Protein AF-A0A0I9S489-F1 (afdb_monomer)

InterPro domains:
  IPR001539 Peptidase U32 [PTHR30217] (1-133)
  IPR060007 Peptidase family U32, N-terminal domain [PF01136] (1-133)

Nearest PDB structures (foldseek):
  1xbz-assembly1_A  TM=6.641E-01  e=5.983E-02  Escherichia coli
  3f4w-assembly1_B  TM=5.719E-01  e=6.364E-02  Salmonella enterica subsp. enterica serovar Typhimurium
  4fs9-assembly1_A  TM=5.778E-01  e=1.711E-01  Pseudomonas putida
  4beu-assembly1_A-2  TM=5.737E-01  e=9.084E-01  Vibrio cholerae
  4beq-assembly1_A-2  TM=5.475E-01  e=7.094E-01  Vibrio cholerae

pLDDT: mean 91.93, std 12.42, range [41.56, 98.62]

Mean predicted aligned error: 4.47 Å

Organism: Bacteroides fragilis (NCBI:txid817)

Secondary structure (DSSP, 8-state):
---HHHHHHHHHHHHTTT---EEEE--PPPGGGTTTHHHHHHHHHHHT--EEEE--HHHHHHHHHH-TTSEEEE-GGG---SHHHHHHHHHTT-SEEE--TT--HHHHHHHHHH--SEEE---S------S--

Radius of gyration: 15.45 Å; Cα contacts (8 Å, |Δi|>4): 187; chains: 1; bounding box: 36×37×40 Å

Solvent-accessible surface area (backbone atoms only — not comparable to full-atom values): 7593 Å² total; per-residue (Å²): 134,81,52,62,65,57,46,25,54,50,33,60,56,31,49,80,72,75,45,84,42,71,48,80,55,66,49,78,75,52,80,84,56,56,73,60,44,65,62,50,38,37,40,43,41,73,29,57,41,47,25,38,30,31,53,30,68,66,59,53,53,48,33,57,72,60,20,68,85,37,41,42,26,39,26,48,87,62,55,45,55,52,44,68,64,52,42,50,45,45,74,72,66,44,59,31,38,32,36,20,83,82,50,46,71,69,42,55,48,52,25,57,76,74,31,98,62,50,73,42,76,74,90,72,86,81,83,68,85,60,89,88,107

Sequence (133 aa):
NFTLEEMAEGVEFAKKYGAKIYVTTNIFAHNENMDGLEEYLKGIEKAGVTGIIVADPLIIETCKRVAPSVEVHLSTQQSLSNWKAAQYWKEEGLHRLVLAREASYEEMKEIKEKVDIEIEAFVHGAMCIAYSG

Foldseek 3Di:
DDDLVRLLVVCVVQVVVVHAAEAEPADQDDPVCPVCLLVVLLSCLVSVHQAYAYAYLVSLVSNCVRPVNHAYEYHLVNQAQAQVVVQVVVVSPHQEYEHHQPHDPVSVVRNVVRPPHHYHYDDDDPDDDDPPD

Structure (mmCIF, N/CA/C/O backbone):
data_AF-A0A0I9S489-F1
#
_entry.id   AF-A0A0I9S489-F1
#
loop_
_atom_site.group_PDB
_atom_site.id
_atom_site.type_symbol
_atom_site.label_atom_id
_atom_site.label_alt_id
_atom_site.label_comp_id
_atom_site.label_asym_id
_atom_site.label_entity_id
_atom_site.label_seq_id
_atom_site.pdbx_PDB_ins_code
_atom_site.Cartn_x
_atom_site.Cartn_y
_atom_site.Cartn_z
_atom_site.occupancy
_atom_site.B_iso_or_equiv
_atom_site.auth_seq_id
_atom_site.auth_comp_id
_atom_site.auth_asym_id
_atom_site.auth_atom_id
_atom_site.pdbx_PDB_model_num
ATOM 1 N N . ASN A 1 1 ? 5.495 0.829 17.031 1.00 77.25 1 ASN A N 1
ATOM 2 C CA . ASN A 1 1 ? 4.349 0.895 16.100 1.00 77.25 1 ASN A CA 1
ATOM 3 C C . ASN A 1 1 ? 3.156 1.472 16.825 1.00 77.25 1 ASN A C 1
ATOM 5 O O . ASN A 1 1 ? 3.099 1.314 18.037 1.00 77.25 1 ASN A O 1
ATOM 9 N N . PHE A 1 2 ? 2.270 2.143 16.092 1.00 88.50 2 PHE A N 1
ATOM 10 C CA . PHE A 1 2 ? 1.031 2.703 16.631 1.00 88.50 2 PHE A CA 1
ATOM 11 C C . PHE A 1 2 ? 0.004 1.600 16.910 1.00 88.50 2 PHE A C 1
ATOM 13 O O . PHE A 1 2 ? -0.018 0.594 16.192 1.00 88.50 2 PHE A O 1
ATOM 20 N N . THR A 1 3 ? -0.846 1.786 17.918 1.00 95.12 3 THR A N 1
ATOM 21 C CA . THR A 1 3 ? -2.051 0.962 18.097 1.00 95.12 3 THR A CA 1
ATOM 22 C C . THR A 1 3 ? -3.141 1.372 17.103 1.00 95.12 3 THR A C 1
ATOM 24 O O . THR A 1 3 ? -3.048 2.413 16.451 1.00 95.12 3 THR A O 1
ATOM 27 N N . LEU A 1 4 ? -4.195 0.562 16.970 1.00 95.75 4 LEU A N 1
ATOM 28 C CA . LEU A 1 4 ? -5.330 0.899 16.101 1.00 95.75 4 LEU A CA 1
ATOM 29 C C . LEU A 1 4 ? -6.064 2.161 16.579 1.00 95.75 4 LEU A C 1
ATOM 31 O O . LEU A 1 4 ? -6.558 2.934 15.760 1.00 95.75 4 LEU A O 1
ATOM 35 N N . GLU A 1 5 ? -6.106 2.390 17.890 1.00 97.00 5 GLU A N 1
ATOM 36 C CA . GLU A 1 5 ? -6.673 3.598 18.490 1.00 97.00 5 GLU A CA 1
ATOM 37 C C . GLU A 1 5 ? -5.843 4.831 18.120 1.00 97.00 5 GLU A C 1
ATOM 39 O O . GLU A 1 5 ? -6.397 5.809 17.623 1.00 97.00 5 GLU A O 1
ATOM 44 N N . GLU A 1 6 ? -4.515 4.763 18.260 1.00 97.25 6 GLU A N 1
ATOM 45 C CA . GLU A 1 6 ? -3.617 5.856 17.866 1.00 97.25 6 GLU A CA 1
ATOM 46 C C . GLU A 1 6 ? -3.685 6.135 16.354 1.00 97.25 6 GLU A C 1
ATOM 48 O O . GLU A 1 6 ? -3.635 7.290 15.925 1.00 97.25 6 GLU A O 1
ATOM 53 N N . MET A 1 7 ? -3.848 5.094 15.526 1.00 97.19 7 MET A N 1
ATOM 54 C CA . MET A 1 7 ? -4.078 5.257 14.085 1.00 97.19 7 MET A CA 1
ATOM 55 C C . MET A 1 7 ? -5.388 5.997 13.805 1.00 97.19 7 MET A C 1
ATOM 57 O O . MET A 1 7 ? -5.396 6.911 12.982 1.00 97.19 7 MET A O 1
ATOM 61 N N . ALA A 1 8 ? -6.477 5.639 14.490 1.00 97.75 8 ALA A N 1
ATOM 62 C CA . ALA A 1 8 ? -7.766 6.309 14.332 1.00 97.75 8 ALA A CA 1
ATOM 63 C C . ALA A 1 8 ? -7.692 7.784 14.765 1.00 97.75 8 ALA A C 1
ATOM 65 O O . ALA A 1 8 ? -8.194 8.662 14.062 1.00 97.75 8 ALA A O 1
ATOM 66 N N . GLU A 1 9 ? -7.005 8.083 15.869 1.00 97.94 9 GLU A N 1
ATOM 67 C CA . GLU A 1 9 ? -6.742 9.462 16.299 1.00 97.94 9 GLU A CA 1
ATOM 68 C C . GLU A 1 9 ? -5.935 10.244 15.252 1.00 97.94 9 GLU A C 1
ATOM 70 O O . GLU A 1 9 ? -6.281 11.382 14.919 1.00 97.94 9 GLU A O 1
ATOM 75 N N . GLY A 1 10 ? -4.900 9.621 14.681 1.00 97.25 10 GLY A N 1
ATOM 76 C CA . GLY A 1 10 ? -4.098 10.199 13.602 1.00 97.25 10 GLY A CA 1
ATOM 77 C C . GLY A 1 10 ? -4.911 10.467 12.333 1.00 97.25 10 GLY A C 1
ATOM 78 O O . GLY A 1 10 ? -4.763 11.525 11.716 1.00 97.25 10 GLY A O 1
ATOM 79 N N . VAL A 1 11 ? -5.816 9.555 11.970 1.00 97.94 11 VAL A N 1
ATOM 80 C CA . VAL A 1 11 ? -6.754 9.721 10.852 1.00 97.94 11 VAL A CA 1
ATOM 81 C C . VAL A 1 11 ? -7.691 10.902 11.103 1.00 97.94 11 VAL A C 1
ATOM 83 O O . VAL A 1 11 ? -7.826 11.767 10.237 1.00 97.94 11 VAL A O 1
ATOM 86 N N . GLU A 1 12 ? -8.305 10.993 12.283 1.00 97.94 12 GLU A N 1
ATOM 87 C CA . GLU A 1 12 ? -9.197 12.107 12.625 1.00 97.94 12 GLU A CA 1
ATOM 88 C C . GLU A 1 12 ? -8.462 13.449 12.689 1.00 97.94 12 GLU A C 1
ATOM 90 O O . GLU A 1 12 ? -9.012 14.488 12.313 1.00 97.94 12 GLU A O 1
ATOM 95 N N . PHE A 1 13 ? -7.202 13.449 13.120 1.00 97.94 13 PHE A N 1
ATOM 96 C CA . PHE A 1 13 ? -6.351 14.628 13.040 1.00 97.94 13 PHE A CA 1
ATOM 97 C C . PHE A 1 13 ? -6.083 15.030 11.583 1.00 97.94 13 PHE A C 1
ATOM 99 O O . PHE A 1 13 ? -6.346 16.174 11.212 1.00 97.94 13 PHE A O 1
ATOM 106 N N . ALA A 1 14 ? -5.621 14.102 10.742 1.00 97.81 14 ALA A N 1
ATOM 107 C CA . ALA A 1 14 ? -5.259 14.360 9.348 1.00 97.81 14 ALA A CA 1
ATOM 108 C C . ALA A 1 14 ? -6.454 14.809 8.491 1.00 97.81 14 ALA A C 1
ATOM 110 O O . ALA A 1 14 ? -6.326 15.742 7.690 1.00 97.81 14 ALA A O 1
ATOM 111 N N . LYS A 1 15 ? -7.638 14.224 8.721 1.00 96.56 15 LYS A N 1
ATOM 112 C CA . LYS A 1 15 ? -8.890 14.600 8.045 1.00 96.56 15 LYS A CA 1
ATOM 113 C C . LYS A 1 15 ? -9.213 16.087 8.182 1.00 96.56 15 LYS A C 1
ATOM 115 O O . LYS A 1 15 ? -9.668 16.690 7.212 1.00 96.56 15 LYS A O 1
ATOM 120 N N . LYS A 1 16 ? -8.924 16.708 9.334 1.00 97.56 16 LYS A N 1
ATOM 121 C CA . LYS A 1 16 ? -9.150 18.154 9.567 1.00 97.56 16 LYS A CA 1
ATOM 122 C C . LYS A 1 16 ? -8.356 19.046 8.611 1.00 97.56 16 LYS A C 1
ATOM 124 O O . LYS A 1 16 ? -8.728 20.198 8.408 1.00 97.56 16 LYS A O 1
ATOM 129 N N . TYR A 1 17 ? -7.290 18.511 8.023 1.00 97.62 17 TYR A N 1
ATOM 130 C CA . TYR A 1 17 ? -6.409 19.206 7.089 1.00 97.62 17 TYR A CA 1
ATOM 131 C C . TYR A 1 17 ? -6.505 18.654 5.660 1.00 97.62 17 TYR A C 1
ATOM 133 O O . TYR A 1 17 ? -5.712 19.040 4.806 1.00 97.62 17 TYR A O 1
ATOM 141 N N . GLY A 1 18 ? -7.447 17.743 5.387 1.00 96.69 18 GLY A N 1
ATOM 142 C CA . GLY A 1 18 ? -7.567 17.085 4.083 1.00 96.69 18 GLY A CA 1
ATOM 143 C C . GLY A 1 18 ? -6.392 16.160 3.744 1.00 96.69 18 GLY A C 1
ATOM 144 O O . GLY A 1 18 ? -6.178 15.854 2.573 1.00 96.69 18 GLY A O 1
ATOM 145 N N . ALA A 1 19 ? -5.620 15.728 4.745 1.00 97.50 19 ALA A N 1
ATOM 146 C CA . ALA A 1 19 ? -4.502 14.813 4.559 1.00 97.50 19 ALA A CA 1
ATOM 147 C C . ALA A 1 19 ? -4.967 13.349 4.624 1.00 97.50 19 ALA A C 1
ATOM 149 O O . ALA A 1 19 ? -5.836 12.989 5.420 1.00 97.50 19 ALA A O 1
ATOM 150 N N . LYS A 1 20 ? -4.361 12.502 3.784 1.00 97.06 20 LYS A N 1
ATOM 151 C CA . LYS A 1 20 ? -4.551 11.045 3.780 1.00 97.06 20 LYS A CA 1
ATOM 152 C C . LYS A 1 20 ? -3.533 10.378 4.707 1.00 97.06 20 LYS A C 1
ATOM 154 O O . LYS A 1 20 ? -2.399 10.843 4.806 1.00 97.06 20 LYS A O 1
ATOM 159 N N . ILE A 1 21 ? -3.922 9.273 5.339 1.00 97.44 21 ILE A N 1
ATOM 160 C CA . ILE A 1 21 ? -3.026 8.441 6.154 1.00 97.44 21 ILE A CA 1
ATOM 161 C C . ILE A 1 21 ? -2.799 7.114 5.444 1.00 97.44 21 ILE A C 1
ATOM 163 O O . ILE A 1 21 ? -3.759 6.437 5.080 1.00 97.44 21 ILE A O 1
ATOM 167 N N . TYR A 1 22 ? -1.532 6.733 5.309 1.00 97.00 22 TYR A N 1
ATOM 168 C CA . TYR A 1 22 ? -1.117 5.429 4.808 1.00 97.00 22 TYR A CA 1
ATOM 169 C C . TYR A 1 22 ? -0.303 4.710 5.881 1.00 97.00 22 TYR A C 1
ATOM 171 O O . TYR A 1 22 ? 0.541 5.328 6.533 1.00 97.00 22 TYR A O 1
ATOM 179 N N . VAL A 1 23 ? -0.554 3.415 6.069 1.00 96.31 23 VAL A N 1
ATOM 180 C CA . VAL A 1 23 ? 0.155 2.586 7.055 1.00 96.31 23 VAL A CA 1
ATOM 181 C C . VAL A 1 23 ? 1.093 1.624 6.337 1.00 96.31 23 VAL A C 1
ATOM 183 O O . VAL A 1 23 ? 0.704 0.914 5.415 1.00 96.31 23 VAL A O 1
ATOM 186 N N . THR A 1 24 ? 2.351 1.575 6.759 1.00 93.25 24 THR A N 1
ATOM 187 C CA . THR A 1 24 ? 3.318 0.616 6.220 1.00 93.25 24 THR A CA 1
ATOM 188 C C . THR A 1 24 ? 3.106 -0.762 6.846 1.00 93.25 24 THR A C 1
ATOM 190 O O . THR A 1 24 ? 3.345 -0.949 8.038 1.00 93.25 24 THR A O 1
ATOM 193 N N . THR A 1 25 ? 2.718 -1.731 6.023 1.00 87.94 25 THR A N 1
ATOM 194 C CA . THR A 1 25 ? 2.692 -3.177 6.311 1.00 87.94 25 THR A CA 1
ATOM 195 C C . THR A 1 25 ? 3.743 -3.879 5.452 1.00 87.94 25 THR A C 1
ATOM 197 O O . THR A 1 25 ? 3.522 -4.903 4.812 1.00 87.94 25 THR A O 1
ATOM 200 N N . ASN A 1 26 ? 4.928 -3.275 5.413 1.00 77.50 26 ASN A N 1
ATOM 201 C CA . ASN A 1 26 ? 6.039 -3.612 4.537 1.00 77.50 26 ASN A CA 1
ATOM 202 C C . ASN A 1 26 ? 6.946 -4.680 5.176 1.00 77.50 26 ASN A C 1
ATOM 204 O O . ASN A 1 26 ? 8.158 -4.516 5.290 1.00 77.50 26 ASN A O 1
ATOM 208 N N . ILE A 1 27 ? 6.355 -5.772 5.649 1.00 80.88 27 ILE A N 1
ATOM 209 C CA . ILE A 1 27 ? 7.110 -6.972 6.015 1.00 80.88 27 ILE A CA 1
ATOM 210 C C . ILE A 1 27 ? 6.879 -8.040 4.952 1.00 80.88 27 ILE A C 1
ATOM 212 O O . ILE A 1 27 ? 5.809 -8.089 4.348 1.00 80.88 27 ILE A O 1
ATOM 216 N N . PHE A 1 28 ? 7.877 -8.894 4.745 1.00 81.12 28 PHE A N 1
ATOM 217 C CA . PHE A 1 28 ? 7.630 -10.230 4.217 1.00 81.12 28 PHE A CA 1
ATOM 218 C C . PHE A 1 28 ? 7.248 -11.096 5.403 1.00 81.12 28 PHE A C 1
ATOM 220 O O . PHE A 1 28 ? 7.996 -11.168 6.380 1.00 81.12 28 PHE A O 1
ATOM 227 N N . ALA A 1 29 ? 6.044 -11.648 5.366 1.00 82.88 29 ALA A N 1
ATOM 228 C CA . ALA A 1 29 ? 5.455 -12.244 6.541 1.00 82.88 29 ALA A CA 1
ATOM 229 C C . ALA A 1 29 ? 6.088 -13.613 6.821 1.00 82.88 29 ALA A C 1
ATOM 231 O O . ALA A 1 29 ? 6.214 -14.463 5.939 1.00 82.88 29 ALA A O 1
ATOM 232 N N . HIS A 1 30 ? 6.470 -13.841 8.071 1.00 85.19 30 HIS A N 1
ATOM 233 C CA . HIS A 1 30 ? 6.773 -15.171 8.581 1.00 85.19 30 HIS A CA 1
ATOM 234 C C . HIS A 1 30 ? 5.501 -15.799 9.164 1.00 85.19 30 HIS A C 1
ATOM 236 O O . HIS A 1 30 ? 4.517 -15.107 9.420 1.00 85.19 30 HIS A O 1
ATOM 242 N N . ASN A 1 31 ? 5.506 -17.114 9.405 1.00 86.19 31 ASN A N 1
ATOM 243 C CA . ASN A 1 31 ? 4.323 -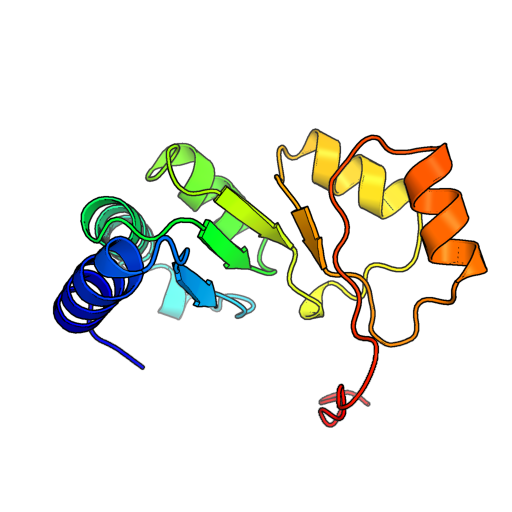17.835 9.901 1.00 86.19 31 ASN A CA 1
ATOM 244 C C . ASN A 1 31 ? 3.734 -17.224 11.186 1.00 86.19 31 ASN A C 1
ATOM 246 O O . ASN A 1 31 ? 2.523 -17.204 11.357 1.00 86.19 31 ASN A O 1
ATOM 250 N N . GLU A 1 32 ? 4.579 -16.682 12.062 1.00 87.12 32 GLU A N 1
ATOM 251 C CA . GLU A 1 32 ? 4.158 -15.997 13.293 1.00 87.12 32 GLU A CA 1
ATOM 252 C C . GLU A 1 32 ? 3.369 -14.699 13.051 1.00 87.12 32 GLU A C 1
ATOM 254 O O . GLU A 1 32 ? 2.698 -14.209 13.952 1.00 87.12 32 GLU A O 1
ATOM 259 N N . ASN A 1 33 ? 3.433 -14.134 11.843 1.00 85.31 33 ASN A N 1
ATOM 260 C CA . ASN A 1 33 ? 2.701 -12.927 11.462 1.00 85.31 33 ASN A CA 1
ATOM 261 C C . ASN A 1 33 ? 1.324 -13.236 10.853 1.00 85.31 33 ASN A C 1
ATOM 263 O O . ASN A 1 33 ? 0.614 -12.308 10.473 1.00 85.31 33 ASN A O 1
ATOM 267 N N . MET A 1 34 ? 0.964 -14.516 10.712 1.00 88.25 34 MET A N 1
ATOM 268 C CA . MET A 1 34 ? -0.322 -14.931 10.142 1.00 88.25 34 MET A CA 1
ATOM 269 C C . MET A 1 34 ? -1.459 -14.791 11.149 1.00 88.25 34 MET A C 1
ATOM 271 O O . MET A 1 34 ? -2.558 -14.358 10.797 1.00 88.25 34 MET A O 1
ATOM 275 N N . ASP A 1 35 ? -1.185 -15.132 12.406 1.00 91.19 35 ASP A 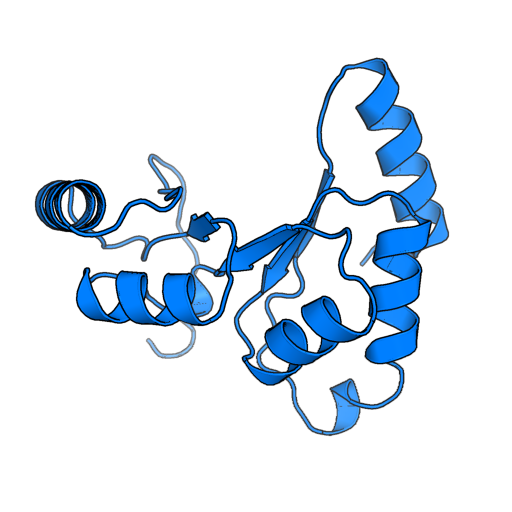N 1
ATOM 276 C CA . ASP A 1 35 ? -2.169 -15.057 13.475 1.00 91.19 35 ASP A CA 1
ATOM 277 C C . ASP A 1 35 ? -2.541 -13.590 13.736 1.00 91.19 35 ASP A C 1
ATOM 279 O O . ASP A 1 35 ? -1.695 -12.758 14.064 1.00 91.19 35 ASP A O 1
ATOM 283 N N . GLY A 1 36 ? -3.825 -13.259 13.576 1.00 92.25 36 GLY A N 1
ATOM 284 C CA . GLY A 1 36 ? -4.336 -11.901 13.776 1.00 92.25 36 GLY A CA 1
ATOM 285 C C . GLY A 1 36 ? -4.211 -10.966 12.566 1.00 92.25 36 GLY A C 1
ATOM 286 O O . GLY A 1 36 ? -4.600 -9.800 12.670 1.00 92.25 36 GLY A O 1
ATOM 287 N N . LEU A 1 37 ? -3.687 -11.433 11.423 1.00 94.50 37 LEU A N 1
ATOM 288 C CA . LEU A 1 37 ? -3.518 -10.601 10.223 1.00 94.50 37 LEU A CA 1
ATOM 289 C C . LEU A 1 37 ? -4.857 -10.048 9.713 1.00 94.50 37 LEU A C 1
ATOM 291 O O . LEU A 1 37 ? -4.964 -8.860 9.402 1.00 94.50 37 LEU A O 1
ATOM 295 N N . GLU A 1 38 ? -5.888 -10.894 9.633 1.00 96.44 38 GLU A N 1
ATOM 296 C CA . GLU A 1 38 ? -7.210 -10.465 9.170 1.00 96.44 38 GLU A CA 1
ATOM 297 C C . GLU A 1 38 ? -7.834 -9.433 10.114 1.00 96.44 38 GLU A C 1
ATOM 299 O O . GLU A 1 38 ? -8.385 -8.428 9.660 1.00 96.44 38 GLU A O 1
ATOM 304 N N . GLU A 1 39 ? -7.762 -9.672 11.424 1.00 96.81 39 GLU A N 1
ATOM 305 C CA . GLU A 1 39 ? -8.267 -8.768 12.458 1.00 96.81 39 GLU A CA 1
ATOM 306 C C . GLU A 1 39 ? -7.558 -7.417 12.400 1.00 96.81 39 GLU A C 1
ATOM 308 O O . GLU A 1 39 ? -8.207 -6.373 12.483 1.00 96.81 39 GLU A O 1
ATOM 313 N N . TYR A 1 40 ? -6.241 -7.433 12.205 1.00 96.19 40 TYR A N 1
ATOM 314 C CA . TYR A 1 40 ? -5.441 -6.227 12.072 1.00 96.19 40 TYR A CA 1
ATOM 315 C C . TYR A 1 40 ? -5.843 -5.406 10.839 1.00 96.19 40 TYR A C 1
ATOM 317 O O . TYR A 1 40 ? -6.080 -4.204 10.959 1.00 96.19 40 TYR A O 1
ATOM 325 N N . LEU A 1 41 ? -6.002 -6.043 9.674 1.00 97.56 41 LEU A N 1
ATOM 326 C CA . LEU A 1 41 ? -6.407 -5.367 8.435 1.00 97.56 41 LEU A CA 1
ATOM 327 C C . LEU A 1 41 ? -7.834 -4.799 8.518 1.00 97.56 41 LEU A C 1
ATOM 329 O O . LEU A 1 41 ? -8.063 -3.657 8.118 1.00 97.56 41 LEU A O 1
ATOM 333 N N . LYS A 1 42 ? -8.779 -5.538 9.117 1.00 98.25 42 LYS A N 1
ATOM 334 C CA . LYS A 1 42 ? -10.126 -5.018 9.437 1.00 98.25 42 LYS A CA 1
ATOM 335 C C . LYS A 1 42 ? -10.047 -3.825 10.395 1.00 98.25 42 LYS A C 1
ATOM 337 O O . LYS A 1 42 ? -10.805 -2.865 10.272 1.00 98.25 42 LYS A O 1
ATOM 342 N N . GLY A 1 43 ? -9.120 -3.876 11.351 1.00 98.00 43 GLY A N 1
ATOM 343 C CA . GLY A 1 43 ? -8.819 -2.781 12.267 1.00 98.00 43 GLY A CA 1
ATOM 344 C C . GLY A 1 43 ? -8.322 -1.524 11.551 1.00 98.00 43 GLY A C 1
ATOM 345 O O . GLY A 1 43 ? -8.819 -0.437 11.838 1.00 98.00 43 GLY A O 1
ATOM 346 N N . ILE A 1 44 ? -7.399 -1.675 10.596 1.00 97.75 44 ILE A N 1
ATOM 347 C CA . ILE A 1 44 ? -6.890 -0.584 9.747 1.00 97.75 44 ILE A CA 1
ATOM 348 C C . ILE A 1 44 ? -8.035 0.086 8.981 1.00 97.75 44 ILE A C 1
ATOM 350 O O . ILE A 1 44 ? -8.152 1.314 9.000 1.00 97.75 44 ILE A O 1
ATOM 354 N N . GLU A 1 45 ? -8.901 -0.707 8.344 1.00 98.25 45 GLU A N 1
ATOM 355 C CA . GLU A 1 45 ? -10.068 -0.185 7.626 1.00 98.25 45 GLU A CA 1
ATOM 356 C C . GLU A 1 45 ? -11.001 0.580 8.572 1.00 98.25 45 GLU A C 1
ATOM 358 O O . GLU A 1 45 ? -11.377 1.721 8.298 1.00 98.25 45 GLU A O 1
A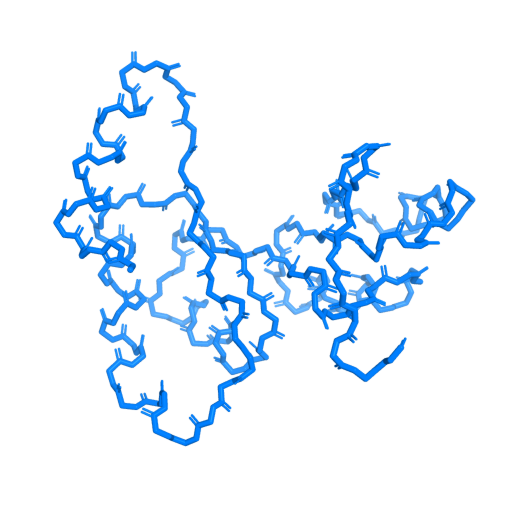TOM 363 N N . LYS A 1 46 ? -11.316 -0.005 9.735 1.00 98.25 46 LYS A N 1
ATOM 364 C CA . LYS A 1 46 ? -12.170 0.622 10.752 1.00 98.25 46 LYS A CA 1
ATOM 365 C C . LYS A 1 46 ? -11.579 1.925 11.301 1.00 98.25 46 LYS A C 1
ATOM 367 O O . LYS A 1 46 ? -12.336 2.845 11.604 1.00 98.25 46 LYS A O 1
ATOM 372 N N . ALA A 1 47 ? -10.255 2.014 11.424 1.00 97.88 47 ALA A N 1
ATOM 373 C CA . ALA A 1 47 ? -9.560 3.235 11.831 1.00 97.88 47 ALA A CA 1
ATOM 374 C C . ALA A 1 47 ? -9.651 4.351 10.771 1.00 97.88 47 ALA A C 1
ATOM 376 O O . ALA A 1 47 ? -9.365 5.508 11.073 1.00 97.88 47 ALA A O 1
ATOM 377 N N . GLY A 1 48 ? -10.078 4.035 9.543 1.00 97.81 48 GLY A N 1
ATOM 378 C CA . GLY A 1 48 ? -10.232 4.994 8.450 1.00 97.81 48 GLY A CA 1
ATOM 379 C C . GLY A 1 48 ? -8.922 5.330 7.736 1.00 97.81 48 GLY A C 1
ATOM 380 O O . GLY A 1 48 ? -8.810 6.401 7.133 1.00 97.81 48 GLY A O 1
ATOM 381 N N . VAL A 1 49 ? -7.926 4.444 7.822 1.00 98.06 49 VAL A N 1
ATOM 382 C CA . VAL A 1 49 ? -6.677 4.548 7.057 1.00 98.06 49 VAL A CA 1
ATOM 383 C C . VAL A 1 49 ? -6.996 4.499 5.561 1.00 98.06 49 VAL A C 1
ATOM 385 O O . VAL A 1 49 ? -7.832 3.717 5.119 1.00 98.06 49 VAL A O 1
ATOM 388 N N . THR A 1 50 ? -6.335 5.346 4.769 1.00 98.25 50 THR A N 1
ATOM 389 C CA . THR A 1 50 ? -6.592 5.450 3.324 1.00 98.25 50 THR A CA 1
ATOM 390 C C . THR A 1 50 ? -6.028 4.267 2.550 1.00 98.25 50 THR A C 1
ATOM 392 O O . THR A 1 50 ? -6.667 3.770 1.629 1.00 98.25 50 THR A O 1
ATOM 395 N N . GLY A 1 51 ? -4.837 3.807 2.922 1.00 97.88 51 GLY A N 1
ATOM 396 C CA . GLY A 1 51 ? -4.194 2.691 2.251 1.00 97.88 51 GLY A CA 1
ATOM 397 C C . GLY A 1 51 ? -3.059 2.074 3.049 1.00 97.88 51 GLY A C 1
ATOM 398 O O . GLY A 1 51 ? -2.589 2.641 4.039 1.00 97.88 51 GLY A O 1
ATOM 399 N N . ILE A 1 52 ? -2.598 0.922 2.583 1.00 97.81 52 ILE A N 1
ATOM 400 C CA . ILE A 1 52 ? -1.411 0.250 3.096 1.00 97.81 52 ILE A CA 1
ATOM 401 C C . ILE A 1 52 ? -0.287 0.224 2.064 1.00 97.81 52 ILE A C 1
ATOM 403 O O . ILE A 1 52 ? -0.538 0.117 0.865 1.00 97.81 52 ILE A O 1
ATOM 407 N N . ILE A 1 53 ? 0.957 0.274 2.544 1.00 97.69 53 ILE A N 1
ATOM 408 C CA . ILE A 1 53 ? 2.166 0.086 1.730 1.00 97.69 53 ILE A CA 1
ATOM 409 C C . ILE A 1 53 ? 2.759 -1.281 2.078 1.00 97.69 53 ILE A C 1
ATOM 411 O O . ILE A 1 53 ? 3.262 -1.467 3.188 1.00 97.69 53 ILE A O 1
ATOM 415 N N . VAL A 1 54 ? 2.694 -2.230 1.145 1.00 96.81 54 VAL A N 1
ATOM 416 C CA . VAL A 1 54 ? 2.883 -3.669 1.405 1.00 96.81 54 VAL A CA 1
ATOM 417 C C . VAL A 1 54 ? 3.713 -4.351 0.315 1.00 96.81 54 VAL A C 1
ATOM 419 O O . VAL A 1 54 ? 3.711 -3.930 -0.840 1.00 96.81 54 VAL A O 1
ATOM 422 N N . ALA A 1 55 ? 4.455 -5.396 0.686 1.00 94.56 55 ALA A N 1
ATOM 423 C CA . ALA A 1 55 ? 5.258 -6.201 -0.239 1.00 94.56 55 ALA A CA 1
ATOM 424 C C . ALA A 1 55 ? 4.758 -7.645 -0.375 1.00 94.56 55 ALA A C 1
ATOM 426 O O . ALA A 1 55 ? 4.887 -8.231 -1.445 1.00 94.56 55 ALA A O 1
ATOM 427 N N . ASP A 1 56 ? 4.227 -8.231 0.696 1.00 95.12 56 ASP A N 1
ATOM 428 C CA . ASP A 1 56 ? 3.879 -9.647 0.741 1.00 95.12 56 ASP A CA 1
ATOM 429 C C . ASP A 1 56 ? 2.578 -9.956 -0.038 1.00 95.12 56 ASP A C 1
ATOM 431 O O . ASP A 1 56 ? 1.538 -9.360 0.270 1.00 95.12 56 ASP A O 1
ATOM 435 N N . PRO A 1 57 ? 2.594 -10.885 -1.019 1.00 94.12 57 PRO A N 1
ATOM 436 C CA . PRO A 1 57 ? 1.406 -11.257 -1.790 1.00 94.12 57 PRO A CA 1
ATOM 437 C C . PRO A 1 57 ? 0.228 -11.740 -0.936 1.00 94.12 57 PRO A C 1
ATOM 439 O O . PRO A 1 57 ? -0.921 -11.444 -1.264 1.00 94.12 57 PRO A O 1
ATOM 442 N N . LEU A 1 58 ? 0.487 -12.443 0.170 1.00 94.06 58 LEU A N 1
ATOM 443 C CA . LEU A 1 58 ? -0.566 -12.955 1.043 1.00 94.06 58 LEU A CA 1
ATOM 444 C C . LEU A 1 58 ? -1.238 -11.823 1.824 1.00 94.06 58 LEU A C 1
ATOM 446 O O . LEU A 1 58 ? -2.460 -11.822 1.980 1.00 94.06 58 LEU A O 1
ATOM 450 N N . ILE A 1 59 ? -0.469 -10.829 2.281 1.00 96.00 59 ILE A N 1
ATOM 451 C CA . ILE A 1 59 ? -1.039 -9.636 2.928 1.00 96.00 59 ILE A CA 1
ATOM 452 C C . ILE A 1 59 ? -1.868 -8.837 1.915 1.00 96.00 59 ILE A C 1
ATOM 454 O O . ILE A 1 59 ? -2.965 -8.391 2.252 1.00 96.00 59 ILE A O 1
ATOM 458 N N . ILE A 1 60 ? -1.381 -8.692 0.677 1.00 96.81 60 ILE A N 1
ATOM 459 C CA . ILE A 1 60 ? -2.111 -8.036 -0.421 1.00 96.81 60 ILE A CA 1
ATOM 460 C C . ILE A 1 60 ? -3.460 -8.725 -0.654 1.00 96.81 60 ILE A C 1
ATOM 462 O O . ILE A 1 60 ? -4.505 -8.071 -0.616 1.00 96.81 60 ILE A O 1
ATOM 466 N N . GLU A 1 61 ? -3.450 -10.043 -0.859 1.00 96.38 61 GLU A N 1
ATOM 467 C CA . GLU A 1 61 ? -4.663 -10.831 -1.095 1.00 96.38 61 GLU A CA 1
ATOM 468 C C . GLU A 1 61 ? -5.631 -10.734 0.092 1.00 96.38 61 GLU A C 1
ATOM 470 O O . GLU A 1 61 ? -6.825 -10.470 -0.077 1.00 96.38 61 GLU A O 1
ATOM 475 N N . THR A 1 62 ? -5.105 -10.875 1.310 1.00 96.88 62 THR A N 1
ATOM 476 C CA . THR A 1 62 ? -5.903 -10.818 2.536 1.00 96.88 62 THR A CA 1
ATOM 477 C C . THR A 1 62 ? -6.544 -9.447 2.710 1.00 96.88 62 THR A C 1
ATOM 479 O O . THR A 1 62 ? -7.743 -9.378 2.972 1.00 96.88 62 THR A O 1
ATOM 482 N N . CYS A 1 63 ? -5.801 -8.355 2.501 1.00 97.88 63 CYS A N 1
ATOM 483 C CA . CYS A 1 63 ? -6.323 -6.991 2.607 1.00 97.88 63 CYS A CA 1
ATOM 484 C C . CYS A 1 63 ? -7.466 -6.757 1.620 1.00 97.88 63 CYS A C 1
ATOM 486 O O . CYS A 1 63 ? -8.535 -6.314 2.032 1.00 97.88 63 CYS A O 1
ATOM 488 N N . LYS A 1 64 ? -7.303 -7.166 0.358 1.00 97.38 64 LYS A N 1
ATOM 489 C CA . LYS A 1 64 ? -8.375 -7.073 -0.645 1.00 97.38 64 LYS A CA 1
ATOM 490 C C . LYS A 1 64 ? -9.632 -7.850 -0.245 1.00 97.38 64 LYS A C 1
ATOM 492 O O . LYS A 1 64 ? -10.737 -7.433 -0.581 1.00 97.38 64 LYS A O 1
ATOM 497 N N . ARG A 1 65 ? -9.477 -8.981 0.451 1.00 97.62 65 ARG A N 1
ATOM 498 C CA . ARG A 1 65 ? -10.594 -9.825 0.903 1.00 97.62 65 ARG A CA 1
ATOM 499 C C . ARG A 1 65 ? -11.305 -9.257 2.131 1.00 97.62 65 ARG A C 1
ATOM 501 O O . ARG A 1 65 ? -12.530 -9.324 2.191 1.00 97.62 65 ARG A O 1
ATOM 508 N N . VAL A 1 66 ? -10.561 -8.755 3.117 1.00 98.31 66 VAL A N 1
ATOM 509 C CA . VAL A 1 66 ? -11.116 -8.423 4.444 1.00 98.31 66 VAL A CA 1
ATOM 510 C C . VAL A 1 66 ? -11.251 -6.933 4.733 1.00 98.31 66 VAL A C 1
ATOM 512 O O . VAL A 1 66 ? -11.960 -6.579 5.669 1.00 98.31 66 VAL A O 1
ATOM 515 N N . ALA A 1 67 ? -10.570 -6.093 3.958 1.00 98.12 67 ALA A N 1
ATOM 516 C CA . ALA A 1 67 ? -10.519 -4.642 4.093 1.00 98.12 67 ALA A CA 1
ATOM 517 C C . ALA A 1 67 ? -10.560 -3.966 2.699 1.00 98.12 67 ALA A C 1
ATOM 519 O O . ALA A 1 67 ? -9.634 -3.239 2.333 1.00 98.12 67 ALA A O 1
ATOM 520 N N . PRO A 1 68 ? -11.593 -4.233 1.872 1.00 97.19 68 PRO A N 1
ATOM 521 C CA . PRO A 1 68 ? -11.638 -3.828 0.463 1.00 97.19 68 PRO A CA 1
ATOM 522 C C . PRO A 1 68 ? -11.684 -2.309 0.237 1.00 97.19 68 PRO A C 1
ATOM 524 O O . PRO A 1 68 ? -11.486 -1.860 -0.891 1.00 97.19 68 PRO A O 1
ATOM 527 N N . SER A 1 69 ? -11.964 -1.514 1.274 1.00 97.69 69 SER A N 1
ATOM 528 C CA . SER A 1 69 ? -11.988 -0.046 1.190 1.00 97.69 69 SER A CA 1
ATOM 529 C C . SER A 1 69 ? -10.591 0.577 1.275 1.00 97.69 69 SER A C 1
ATOM 531 O O . SER A 1 69 ? -10.436 1.768 1.010 1.00 97.69 69 SER A O 1
ATOM 533 N N . VAL A 1 70 ? -9.590 -0.204 1.692 1.00 98.31 70 VAL A N 1
ATOM 534 C CA . VAL A 1 70 ? -8.213 0.246 1.908 1.00 98.31 70 VAL A CA 1
ATOM 535 C C . VAL A 1 70 ? -7.439 0.145 0.593 1.00 98.31 70 VAL A C 1
ATOM 537 O O . VAL A 1 70 ? -7.343 -0.928 -0.004 1.00 98.31 70 VAL A O 1
ATOM 540 N N . GLU A 1 71 ? -6.856 1.257 0.137 1.00 98.25 71 GLU A N 1
ATOM 541 C CA . GLU A 1 71 ? -5.976 1.248 -1.036 1.00 98.25 71 GLU A CA 1
ATOM 542 C C . GLU A 1 71 ? -4.744 0.360 -0.771 1.00 98.25 71 GLU A C 1
ATOM 544 O O . GLU A 1 71 ? -4.161 0.382 0.312 1.00 98.25 71 GLU A O 1
ATOM 549 N N . VAL A 1 72 ? -4.294 -0.392 -1.776 1.00 98.25 72 VAL A N 1
ATOM 550 C CA . VAL A 1 72 ? -3.103 -1.253 -1.667 1.00 98.25 72 VAL A CA 1
ATOM 551 C C . VAL A 1 72 ? -1.992 -0.711 -2.553 1.00 98.25 72 VAL A C 1
ATOM 553 O O . VAL A 1 72 ? -2.132 -0.672 -3.781 1.00 98.25 72 VAL A O 1
ATOM 556 N N . HIS A 1 73 ? -0.904 -0.266 -1.926 1.00 98.25 73 HIS A N 1
ATOM 557 C CA . HIS A 1 73 ? 0.267 0.308 -2.583 1.00 98.25 73 HIS A CA 1
ATOM 558 C C . HIS A 1 73 ? 1.456 -0.651 -2.471 1.00 98.25 73 HIS A C 1
ATOM 560 O O . HIS A 1 73 ? 1.764 -1.148 -1.386 1.00 98.25 73 HIS A O 1
ATOM 566 N N . LEU A 1 74 ? 2.148 -0.904 -3.583 1.00 97.50 74 LEU A N 1
ATOM 567 C CA . 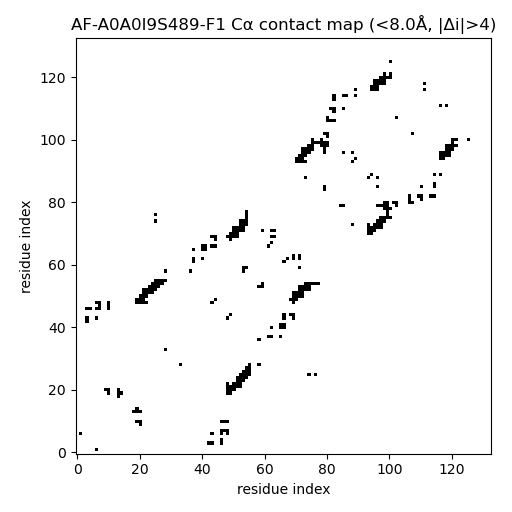LEU A 1 74 ? 3.323 -1.776 -3.591 1.00 97.50 74 LEU A CA 1
ATOM 568 C C . LEU A 1 74 ? 4.495 -1.089 -2.889 1.00 97.50 74 LEU A C 1
ATOM 570 O O . LEU A 1 74 ? 4.858 0.023 -3.251 1.00 97.50 74 LEU A O 1
ATOM 574 N N . SER A 1 75 ? 5.124 -1.763 -1.934 1.00 95.75 75 SER A N 1
ATOM 575 C CA . SER A 1 75 ? 6.334 -1.297 -1.255 1.00 95.75 75 SER A CA 1
ATOM 576 C C . SER A 1 75 ? 7.578 -1.434 -2.138 1.00 95.75 75 SER A C 1
ATOM 578 O O . SER A 1 75 ? 7.755 -2.436 -2.830 1.00 95.75 75 SER A O 1
ATOM 580 N N . THR A 1 76 ? 8.528 -0.503 -1.985 1.00 92.00 76 THR A N 1
ATOM 581 C CA . THR A 1 76 ? 9.878 -0.599 -2.587 1.00 92.00 76 THR A CA 1
ATOM 582 C C . THR A 1 76 ? 10.633 -1.895 -2.291 1.00 92.00 76 THR A C 1
ATOM 584 O O . THR A 1 76 ? 11.597 -2.195 -2.981 1.00 92.00 76 THR A O 1
ATOM 587 N N . GLN A 1 77 ? 10.220 -2.673 -1.288 1.00 90.19 77 GLN A N 1
ATOM 588 C CA . GLN A 1 77 ? 10.784 -3.999 -1.012 1.00 90.19 77 GLN A CA 1
ATOM 589 C C . GLN A 1 77 ? 10.589 -5.011 -2.146 1.00 90.19 77 GLN A C 1
ATOM 591 O O . GLN A 1 77 ? 11.275 -6.025 -2.166 1.00 90.19 77 GLN A O 1
ATOM 596 N N . GLN A 1 78 ? 9.669 -4.749 -3.076 1.00 92.94 78 GLN A N 1
ATOM 597 C CA . GLN A 1 78 ? 9.490 -5.551 -4.286 1.00 92.94 78 GLN A CA 1
ATOM 598 C C . GLN A 1 78 ? 10.457 -5.163 -5.417 1.00 92.94 78 GLN A C 1
ATOM 600 O O . GLN A 1 78 ? 10.429 -5.795 -6.469 1.00 92.94 78 GLN A O 1
ATOM 605 N N . SER A 1 79 ? 11.299 -4.133 -5.223 1.00 91.50 79 SER A N 1
ATOM 606 C CA . SER A 1 79 ? 12.318 -3.674 -6.182 1.00 91.50 79 SER A CA 1
ATOM 607 C C . SER A 1 79 ? 11.801 -3.583 -7.625 1.00 91.50 79 SER A C 1
ATOM 609 O O . SER A 1 79 ? 12.415 -4.071 -8.573 1.00 91.50 79 SER A O 1
ATOM 611 N N . LEU A 1 80 ? 10.632 -2.963 -7.799 1.00 94.81 80 LEU A N 1
ATOM 612 C CA . LEU A 1 80 ? 9.966 -2.880 -9.092 1.00 94.81 80 LEU A CA 1
ATOM 613 C C . LEU A 1 80 ? 10.648 -1.862 -10.024 1.00 94.81 80 LEU A C 1
ATOM 615 O O . LEU A 1 80 ? 10.534 -0.657 -9.806 1.00 94.81 80 LEU A O 1
ATOM 619 N N . SER A 1 81 ? 11.281 -2.345 -11.095 1.00 94.56 81 SER A N 1
ATOM 620 C CA . SER A 1 81 ? 11.997 -1.515 -12.083 1.00 94.56 81 SER A CA 1
ATOM 621 C C . SER A 1 81 ? 11.555 -1.705 -13.541 1.00 94.56 81 SER A C 1
ATOM 623 O O . SER A 1 81 ? 12.052 -1.017 -14.423 1.00 94.56 81 SER A O 1
ATOM 625 N N . ASN A 1 82 ? 10.614 -2.612 -13.837 1.00 96.56 82 ASN A N 1
ATOM 626 C CA . ASN A 1 82 ? 10.207 -2.907 -15.217 1.00 96.56 82 ASN A CA 1
AT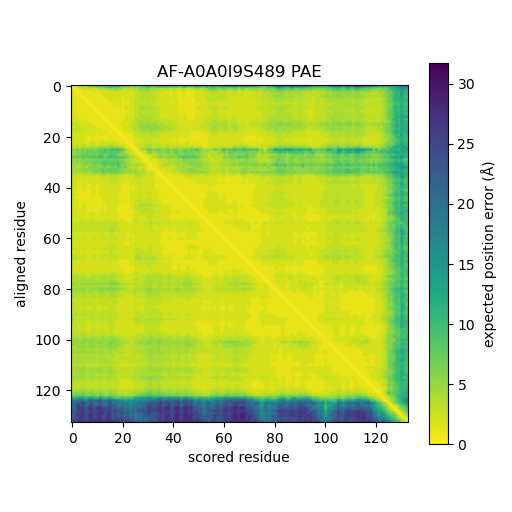OM 627 C C . ASN A 1 82 ? 8.684 -2.934 -15.410 1.00 96.56 82 ASN A C 1
ATOM 629 O O . ASN A 1 82 ? 7.919 -3.293 -14.513 1.00 96.56 82 ASN A O 1
ATOM 633 N N . TRP A 1 83 ? 8.243 -2.610 -16.628 1.00 98.12 83 TRP A N 1
ATOM 634 C CA . TRP A 1 83 ? 6.821 -2.480 -16.960 1.00 98.12 83 TRP A CA 1
ATOM 635 C C . TRP A 1 83 ? 6.038 -3.793 -16.921 1.00 98.12 83 TRP A C 1
ATOM 637 O O . TRP A 1 83 ? 4.845 -3.764 -16.640 1.00 98.12 83 TRP A O 1
ATOM 647 N N . LYS A 1 84 ? 6.672 -4.949 -17.157 1.00 98.25 84 LYS A N 1
ATOM 648 C CA . LYS A 1 84 ? 5.971 -6.244 -17.105 1.00 98.25 84 LYS A CA 1
ATOM 649 C C . LYS A 1 84 ? 5.573 -6.601 -15.680 1.00 98.25 84 LYS A C 1
ATOM 651 O O . LYS A 1 84 ? 4.443 -7.009 -15.442 1.00 98.25 84 LYS A O 1
ATOM 656 N N . ALA A 1 85 ? 6.483 -6.401 -14.731 1.00 97.75 85 ALA A N 1
ATOM 657 C CA . ALA A 1 85 ? 6.176 -6.561 -13.318 1.00 97.75 85 ALA A CA 1
ATOM 658 C C . ALA A 1 85 ? 5.160 -5.504 -12.845 1.00 97.75 85 ALA A C 1
ATOM 660 O O . ALA A 1 85 ? 4.276 -5.820 -12.055 1.00 97.75 85 ALA A O 1
ATOM 661 N N . ALA A 1 86 ? 5.213 -4.278 -13.378 1.00 98.31 86 ALA A N 1
ATOM 662 C CA . ALA A 1 86 ? 4.209 -3.260 -13.070 1.00 98.31 86 ALA A CA 1
ATOM 663 C C . ALA A 1 86 ? 2.815 -3.665 -13.575 1.00 98.31 86 ALA A C 1
ATOM 665 O O . ALA A 1 86 ? 1.824 -3.506 -12.865 1.00 98.31 86 ALA A O 1
ATOM 666 N N . GLN A 1 87 ? 2.744 -4.234 -14.780 1.00 98.62 87 GLN A N 1
ATOM 667 C CA . GLN A 1 87 ? 1.510 -4.772 -15.338 1.00 98.62 87 GLN A CA 1
ATOM 668 C C . GLN A 1 87 ? 0.966 -5.928 -14.496 1.00 98.62 87 GLN A C 1
ATOM 670 O O . GLN A 1 87 ? -0.219 -5.919 -14.178 1.00 98.62 87 GLN A O 1
ATOM 675 N N . TYR A 1 88 ? 1.825 -6.861 -14.079 1.00 98.44 88 TYR A N 1
ATOM 676 C CA . TYR A 1 88 ? 1.440 -7.948 -13.179 1.00 98.44 88 TYR A CA 1
ATOM 677 C C . TYR A 1 88 ? 0.780 -7.410 -11.902 1.00 98.44 88 TYR A C 1
ATOM 679 O O . TYR A 1 88 ? -0.350 -7.766 -11.592 1.00 98.44 88 TYR A O 1
ATOM 687 N N . TRP A 1 89 ? 1.423 -6.471 -11.203 1.00 98.06 89 TRP A N 1
ATOM 688 C CA . TRP A 1 89 ? 0.856 -5.912 -9.971 1.00 98.06 89 TRP A CA 1
ATOM 689 C C . TRP A 1 89 ? -0.430 -5.106 -10.200 1.00 98.06 89 TRP A C 1
ATOM 691 O O . TRP A 1 89 ? -1.315 -5.099 -9.344 1.00 98.06 89 TRP A O 1
ATOM 701 N N . LYS A 1 90 ? -0.576 -4.457 -11.361 1.00 98.00 90 LYS A N 1
ATOM 702 C CA . LYS A 1 90 ? -1.848 -3.842 -11.758 1.00 98.00 90 LYS A CA 1
ATOM 703 C C . LYS A 1 90 ? -2.951 -4.892 -11.924 1.00 98.00 90 LYS A C 1
ATOM 705 O O . LYS A 1 90 ? -4.066 -4.672 -11.458 1.00 98.00 90 LYS A O 1
ATOM 710 N N . GLU A 1 91 ? -2.660 -6.006 -12.592 1.00 97.81 91 GLU A N 1
ATOM 711 C CA . GLU A 1 91 ? -3.608 -7.111 -12.802 1.00 97.81 91 GLU A CA 1
ATOM 712 C C . GLU A 1 91 ? -3.986 -7.788 -11.474 1.00 97.81 91 GLU A C 1
ATOM 714 O O . GLU A 1 91 ? -5.153 -8.118 -11.263 1.00 97.81 91 GLU A O 1
ATOM 719 N N . GLU A 1 92 ? -3.052 -7.837 -10.520 1.00 97.12 92 GLU A N 1
ATOM 720 C CA . GLU A 1 92 ? -3.303 -8.216 -9.123 1.00 97.12 92 GLU A CA 1
ATOM 721 C C . GLU A 1 92 ? -4.112 -7.167 -8.331 1.00 97.12 92 GLU A C 1
ATOM 723 O O . GLU A 1 92 ? -4.415 -7.365 -7.154 1.00 97.12 92 GLU A O 1
ATOM 728 N N . GLY A 1 93 ? -4.541 -6.065 -8.953 1.00 96.50 93 GLY A N 1
ATOM 729 C CA . GLY A 1 93 ? -5.488 -5.102 -8.387 1.00 96.50 93 GLY A CA 1
ATOM 730 C C . GLY A 1 93 ? -4.882 -4.088 -7.418 1.00 96.50 93 GLY A C 1
ATOM 731 O O . GLY A 1 93 ? -5.596 -3.577 -6.552 1.00 96.50 93 GLY A O 1
ATOM 732 N N . LEU A 1 94 ? -3.581 -3.804 -7.524 1.00 98.12 94 LEU A N 1
ATOM 733 C CA . LEU A 1 94 ? -2.960 -2.731 -6.748 1.00 98.12 94 LEU A CA 1
ATOM 734 C C . LEU A 1 94 ? -3.354 -1.352 -7.285 1.00 98.12 94 LEU A C 1
ATOM 736 O O . LEU A 1 94 ? -3.605 -1.164 -8.474 1.00 98.12 94 LEU A O 1
ATOM 740 N N . HIS A 1 95 ? -3.371 -0.376 -6.380 1.00 98.44 95 HIS A N 1
ATOM 741 C CA . HIS A 1 95 ? -3.788 0.995 -6.676 1.00 98.44 95 HIS A CA 1
ATOM 742 C C . HIS A 1 95 ? -2.599 1.865 -7.100 1.00 98.44 95 HIS A C 1
ATOM 744 O O . HIS A 1 95 ? -2.727 2.719 -7.976 1.00 98.44 95 HI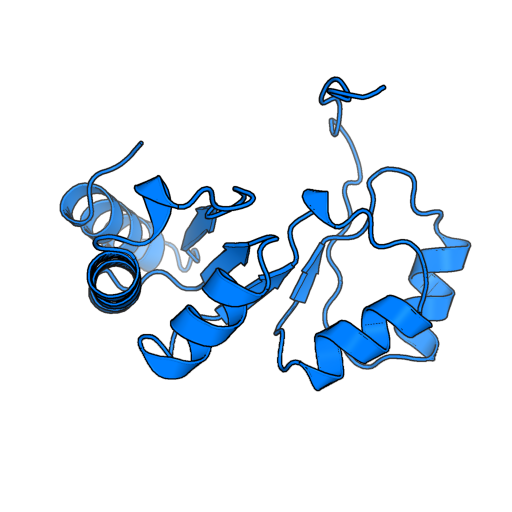S A O 1
ATOM 750 N N . ARG A 1 96 ? -1.430 1.622 -6.496 1.00 98.38 96 ARG A N 1
ATOM 751 C CA . ARG A 1 96 ? -0.199 2.383 -6.721 1.00 98.38 96 ARG A CA 1
ATOM 752 C C . ARG A 1 96 ? 1.021 1.492 -6.592 1.00 98.38 96 ARG A C 1
ATOM 754 O O . ARG A 1 96 ? 1.053 0.604 -5.742 1.00 98.38 96 ARG A O 1
ATOM 761 N N . LEU A 1 97 ? 2.045 1.762 -7.391 1.00 98.19 97 LEU A N 1
ATOM 762 C CA . LEU A 1 97 ? 3.316 1.051 -7.333 1.00 98.19 97 LEU A CA 1
ATOM 763 C C . LEU A 1 97 ? 4.440 1.997 -6.910 1.00 98.19 97 LEU A C 1
ATOM 765 O O . LEU A 1 97 ? 4.782 2.917 -7.654 1.00 98.19 97 LEU A O 1
ATOM 769 N N . VAL A 1 98 ? 5.033 1.770 -5.735 1.00 96.69 98 VAL A N 1
ATOM 770 C CA . VAL A 1 98 ? 6.245 2.493 -5.340 1.00 96.69 98 VAL A CA 1
ATOM 771 C C . VAL A 1 98 ? 7.444 1.802 -5.990 1.00 96.69 98 VAL A C 1
ATOM 773 O O . VAL A 1 98 ? 7.741 0.640 -5.708 1.00 96.69 98 VAL A O 1
ATOM 776 N N . LEU A 1 99 ? 8.102 2.506 -6.908 1.00 95.62 99 LEU A N 1
ATOM 777 C CA . LEU A 1 99 ? 9.168 1.959 -7.744 1.00 95.62 99 LEU A CA 1
ATOM 778 C C . LEU A 1 99 ? 10.466 1.741 -6.962 1.00 95.62 99 LEU A C 1
ATOM 780 O O . LEU A 1 99 ? 10.693 2.337 -5.905 1.00 95.62 99 LEU A O 1
ATOM 784 N N . ALA A 1 100 ? 11.334 0.891 -7.512 1.00 92.94 100 ALA A N 1
ATOM 785 C CA . ALA A 1 100 ? 12.695 0.715 -7.026 1.00 92.94 100 ALA A CA 1
ATOM 786 C C . ALA A 1 100 ? 13.415 2.072 -6.932 1.00 92.94 100 ALA A C 1
ATOM 788 O O . ALA A 1 100 ? 13.192 2.971 -7.746 1.00 92.94 100 ALA A O 1
ATOM 789 N N . ARG A 1 101 ? 14.289 2.233 -5.936 1.00 89.12 101 ARG A N 1
ATOM 790 C CA . ARG A 1 101 ? 14.992 3.510 -5.694 1.00 89.12 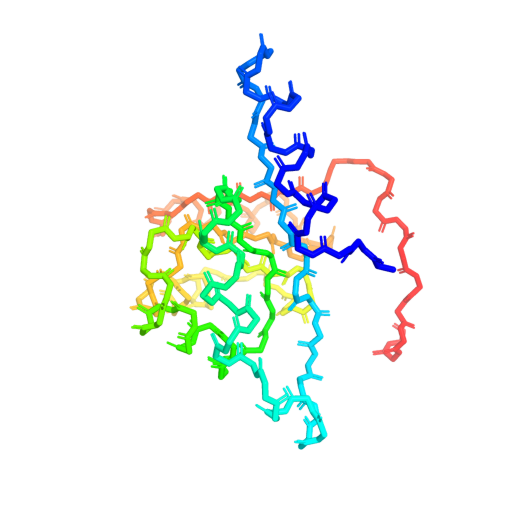101 ARG A CA 1
ATOM 791 C C . ARG A 1 101 ? 16.002 3.821 -6.797 1.00 89.12 101 ARG A C 1
ATOM 793 O O . ARG A 1 101 ? 16.324 4.976 -7.041 1.00 89.12 101 ARG A O 1
ATOM 800 N N . GLU A 1 102 ? 16.495 2.768 -7.421 1.00 88.06 102 GLU A N 1
ATOM 801 C CA . GLU A 1 102 ? 17.423 2.733 -8.535 1.00 88.06 102 GLU A CA 1
ATOM 802 C C . GLU A 1 102 ? 16.731 2.801 -9.904 1.00 88.06 102 GLU A C 1
ATOM 804 O O . GLU A 1 102 ? 17.430 2.826 -10.914 1.00 88.06 102 GLU A O 1
ATOM 809 N N . ALA A 1 103 ? 15.390 2.838 -9.955 1.00 91.38 103 ALA A N 1
ATOM 810 C CA . ALA A 1 103 ? 14.672 2.987 -11.215 1.00 91.38 103 ALA A CA 1
ATOM 811 C C . ALA A 1 103 ? 15.087 4.298 -11.901 1.00 91.38 103 ALA A C 1
ATOM 813 O O . ALA A 1 103 ? 15.062 5.381 -11.310 1.00 91.38 103 ALA A O 1
ATOM 814 N N . SER A 1 104 ? 15.478 4.190 -13.162 1.00 93.06 104 SER A N 1
ATOM 815 C CA . SER A 1 104 ? 15.832 5.318 -14.019 1.00 93.06 104 SER A CA 1
ATOM 816 C C . SER A 1 104 ? 14.588 6.056 -14.510 1.00 93.06 104 SER A C 1
ATOM 818 O O . SER A 1 104 ? 13.484 5.510 -14.560 1.00 93.06 104 SER A O 1
ATOM 820 N N . TYR A 1 105 ? 14.763 7.308 -14.929 1.00 94.31 105 TYR A N 1
ATOM 821 C CA . TYR A 1 105 ? 13.682 8.073 -15.550 1.00 94.31 105 TYR A CA 1
ATOM 822 C C . TYR A 1 105 ? 13.136 7.372 -16.806 1.00 94.31 105 TYR A C 1
ATOM 824 O O . TYR A 1 105 ? 11.927 7.367 -17.041 1.00 94.31 105 TYR A O 1
ATOM 832 N N . GLU A 1 106 ? 14.014 6.753 -17.593 1.00 96.69 106 GLU A N 1
ATOM 833 C CA . GLU A 1 106 ? 13.679 5.993 -18.792 1.00 96.69 106 GLU A CA 1
ATOM 8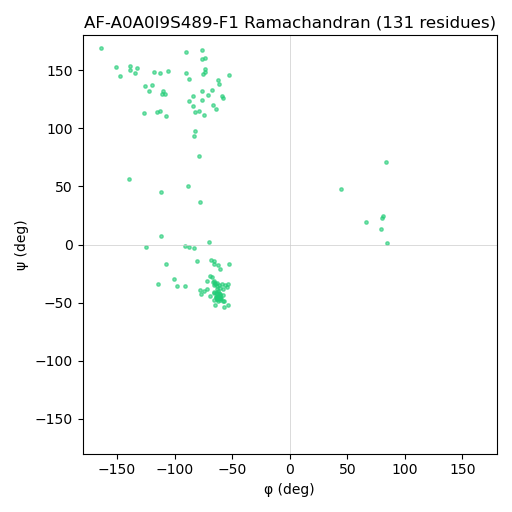34 C C . GLU A 1 106 ? 12.774 4.796 -18.468 1.00 96.69 106 GLU A C 1
ATOM 836 O O . GLU A 1 106 ? 11.746 4.619 -19.125 1.00 96.69 106 GLU A O 1
ATOM 841 N N . GLU A 1 107 ? 13.097 4.028 -17.422 1.00 96.19 107 GLU A N 1
ATOM 842 C CA . GLU A 1 107 ? 12.255 2.923 -16.941 1.00 96.19 107 GLU A CA 1
ATOM 843 C C . GLU A 1 107 ? 10.901 3.428 -16.428 1.00 96.19 107 GLU A C 1
ATOM 845 O O . GLU A 1 107 ? 9.857 2.884 -16.794 1.00 96.19 107 GLU A O 1
ATOM 850 N N . MET A 1 108 ? 10.884 4.507 -15.632 1.00 96.31 108 MET A N 1
ATOM 851 C CA . MET A 1 108 ? 9.639 5.121 -15.139 1.00 96.31 108 MET A CA 1
ATOM 852 C C . MET A 1 108 ? 8.730 5.561 -16.290 1.00 96.31 108 MET A C 1
ATOM 854 O O . MET A 1 108 ? 7.516 5.333 -16.261 1.00 96.31 108 MET A O 1
ATOM 858 N N . LYS A 1 109 ? 9.318 6.187 -17.313 1.00 97.50 109 LYS A N 1
ATOM 859 C CA . LYS A 1 109 ? 8.611 6.632 -18.511 1.00 97.50 109 LYS A CA 1
ATOM 860 C C . LYS A 1 109 ? 8.030 5.443 -19.274 1.00 97.50 109 LYS A C 1
ATOM 862 O O . LYS A 1 109 ? 6.847 5.474 -19.604 1.00 97.50 109 LYS A O 1
ATOM 867 N N . GLU A 1 110 ? 8.813 4.388 -19.495 1.00 98.12 110 GLU A N 1
ATOM 868 C CA . GLU A 1 110 ? 8.333 3.185 -20.182 1.00 98.12 110 GLU A CA 1
ATOM 869 C C . GLU A 1 110 ? 7.179 2.514 -19.417 1.00 98.12 110 GLU A C 1
ATOM 871 O O . GLU A 1 110 ? 6.175 2.129 -20.025 1.00 98.12 110 GLU A O 1
ATOM 876 N N . ILE A 1 111 ? 7.274 2.423 -18.084 1.00 98.19 111 ILE A N 1
ATOM 877 C CA . ILE A 1 111 ? 6.188 1.915 -17.233 1.00 98.19 111 ILE A CA 1
ATOM 878 C C . ILE A 1 111 ? 4.918 2.744 -17.447 1.00 98.19 111 ILE A C 1
ATOM 880 O O . ILE A 1 111 ? 3.860 2.168 -17.695 1.00 98.19 111 ILE A O 1
ATOM 884 N N . LYS A 1 112 ? 5.008 4.081 -17.404 1.00 97.12 112 LYS A N 1
ATOM 885 C CA . LYS A 1 112 ? 3.842 4.962 -17.587 1.00 97.12 112 LYS A CA 1
ATOM 886 C C . LYS A 1 112 ? 3.238 4.914 -18.985 1.00 97.12 112 LYS A C 1
ATOM 888 O O . LYS A 1 112 ? 2.030 5.092 -19.106 1.00 97.12 112 LYS A O 1
ATOM 893 N N . GLU A 1 113 ? 4.046 4.699 -20.018 1.00 98.19 113 GLU A N 1
ATOM 894 C CA . GLU A 1 113 ? 3.568 4.575 -21.399 1.00 98.19 113 GLU A CA 1
ATOM 895 C C . GLU A 1 113 ? 2.829 3.252 -21.641 1.00 98.19 113 GLU A C 1
ATOM 897 O O . GLU A 1 113 ? 1.917 3.199 -22.466 1.00 98.19 113 GLU A O 1
ATOM 902 N N . LYS A 1 114 ? 3.210 2.180 -20.933 1.00 98.31 114 LYS A N 1
ATOM 903 C CA . LYS A 1 114 ? 2.667 0.828 -21.148 1.00 98.31 114 LYS A CA 1
ATOM 904 C C . LYS A 1 114 ? 1.597 0.414 -20.145 1.00 98.31 114 LYS A C 1
ATOM 906 O O . LYS A 1 114 ? 0.739 -0.400 -20.482 1.00 98.31 114 LYS A O 1
ATOM 911 N N . VAL A 1 115 ? 1.652 0.931 -18.921 1.00 98.38 115 VAL A N 1
ATOM 912 C CA . VAL A 1 115 ? 0.809 0.491 -17.807 1.00 98.38 115 VAL A CA 1
ATOM 913 C C . VAL A 1 115 ? 0.093 1.689 -17.199 1.00 98.38 115 VAL A C 1
ATOM 915 O O . VAL A 1 115 ? 0.686 2.561 -16.565 1.00 98.38 115 VAL A O 1
ATOM 918 N N . ASP A 1 116 ? -1.226 1.704 -17.358 1.00 97.25 116 ASP A N 1
ATOM 919 C CA . ASP A 1 116 ? -2.086 2.718 -16.753 1.00 97.25 116 ASP A CA 1
ATOM 920 C C . ASP A 1 116 ? -2.327 2.419 -15.260 1.00 97.25 116 ASP A C 1
ATOM 922 O O . ASP A 1 116 ? -3.347 1.845 -14.884 1.00 97.25 116 ASP A O 1
ATOM 926 N N . ILE A 1 117 ? -1.324 2.702 -14.428 1.00 97.62 117 ILE A N 1
ATOM 927 C CA . ILE A 1 117 ? -1.372 2.631 -12.959 1.00 97.62 117 ILE A CA 1
ATOM 928 C C . ILE A 1 117 ? -0.642 3.837 -12.355 1.00 97.62 117 ILE A C 1
ATOM 930 O O . ILE A 1 117 ? 0.235 4.429 -13.001 1.00 97.62 117 ILE A O 1
ATOM 934 N N . GLU A 1 118 ? -1.011 4.240 -11.138 1.00 98.12 118 GLU A N 1
ATOM 935 C CA . GLU A 1 118 ? -0.256 5.247 -10.392 1.00 98.12 118 GLU A CA 1
ATOM 936 C C . GLU A 1 118 ? 1.118 4.680 -10.002 1.00 98.12 118 GLU A C 1
ATOM 938 O O . GLU A 1 118 ? 1.222 3.558 -9.507 1.00 98.12 118 GLU A O 1
ATOM 943 N N . ILE A 1 119 ? 2.177 5.458 -10.226 1.00 97.31 119 ILE A N 1
ATOM 944 C CA . ILE A 1 119 ? 3.524 5.132 -9.750 1.00 97.31 119 ILE A CA 1
ATOM 945 C C . ILE A 1 119 ? 3.985 6.208 -8.775 1.00 97.31 119 ILE A C 1
ATOM 947 O O . ILE A 1 119 ? 3.641 7.381 -8.925 1.00 97.31 119 ILE A O 1
ATOM 951 N N . GLU A 1 120 ? 4.798 5.808 -7.811 1.00 96.00 120 GLU A N 1
ATOM 952 C CA . GLU A 1 120 ? 5.458 6.695 -6.860 1.00 96.00 120 GLU A CA 1
ATOM 953 C C . GLU A 1 120 ? 6.963 6.428 -6.894 1.00 96.00 120 GLU A C 1
ATOM 955 O O . GLU A 1 120 ? 7.398 5.279 -6.958 1.00 96.00 120 GLU A O 1
ATOM 960 N N . ALA A 1 121 ? 7.762 7.492 -6.890 1.00 92.31 121 ALA A N 1
ATOM 961 C CA . ALA A 1 121 ? 9.213 7.413 -6.981 1.00 92.31 121 ALA A CA 1
ATOM 962 C C . ALA A 1 121 ? 9.869 8.330 -5.947 1.00 92.31 121 ALA A C 1
ATOM 964 O O . ALA A 1 121 ? 9.360 9.406 -5.625 1.00 92.31 121 ALA A O 1
ATOM 965 N N . PHE A 1 122 ? 11.035 7.916 -5.455 1.00 86.69 122 PHE A N 1
ATOM 966 C CA . PHE A 1 122 ? 11.836 8.729 -4.551 1.00 86.69 122 PHE A CA 1
ATOM 967 C C . PHE A 1 122 ? 12.707 9.705 -5.346 1.00 86.69 122 PHE A C 1
ATOM 969 O O . PHE A 1 122 ? 13.455 9.293 -6.225 1.00 86.69 122 PHE A O 1
ATOM 976 N N . VAL A 1 123 ? 12.651 10.996 -5.005 1.00 82.81 123 VAL A N 1
ATOM 977 C CA . VAL A 1 123 ? 13.447 12.046 -5.675 1.00 82.81 123 VAL A CA 1
ATOM 978 C C . VAL A 1 123 ? 14.726 12.386 -4.895 1.00 82.81 123 VAL A C 1
ATOM 980 O O . VAL A 1 123 ? 15.766 12.662 -5.487 1.00 82.81 123 VAL A O 1
ATOM 983 N N . HIS A 1 124 ? 14.678 12.359 -3.558 1.00 76.75 124 HIS A N 1
ATOM 984 C CA . HIS A 1 124 ? 15.824 12.625 -2.683 1.00 76.75 124 HIS A CA 1
ATOM 985 C C . HIS A 1 124 ? 15.689 11.865 -1.352 1.00 76.75 124 HIS A C 1
ATOM 987 O O . HIS A 1 124 ? 14.577 11.602 -0.902 1.00 76.75 124 HIS A O 1
ATOM 993 N N . GLY A 1 125 ? 16.812 11.528 -0.703 1.00 63.19 125 GLY A N 1
ATOM 994 C CA . GLY A 1 125 ? 16.820 10.990 0.667 1.00 63.19 125 GLY A CA 1
ATOM 995 C C . GLY A 1 125 ? 16.469 9.504 0.821 1.00 63.19 125 GLY A C 1
ATOM 996 O O . GLY A 1 125 ? 16.264 9.043 1.938 1.00 63.19 125 GLY A O 1
ATOM 997 N N . ALA A 1 126 ? 16.439 8.727 -0.263 1.00 59.28 126 ALA A N 1
ATOM 998 C CA . ALA A 1 126 ? 16.115 7.298 -0.234 1.00 59.28 126 ALA A CA 1
ATOM 999 C C . ALA A 1 126 ? 17.279 6.402 0.240 1.00 59.28 126 ALA A C 1
ATOM 1001 O O . ALA A 1 126 ? 17.467 5.304 -0.273 1.00 59.28 126 ALA A O 1
ATOM 1002 N N . MET A 1 127 ? 18.087 6.856 1.200 1.00 46.75 127 MET A N 1
ATOM 1003 C CA . MET A 1 127 ? 19.178 6.044 1.738 1.00 46.75 127 MET A CA 1
ATOM 1004 C C . MET A 1 127 ? 18.631 5.087 2.797 1.00 46.75 127 MET A C 1
ATOM 1006 O O . MET A 1 127 ? 18.453 5.460 3.953 1.00 46.75 127 MET A O 1
ATOM 1010 N N . CYS A 1 128 ? 18.377 3.842 2.407 1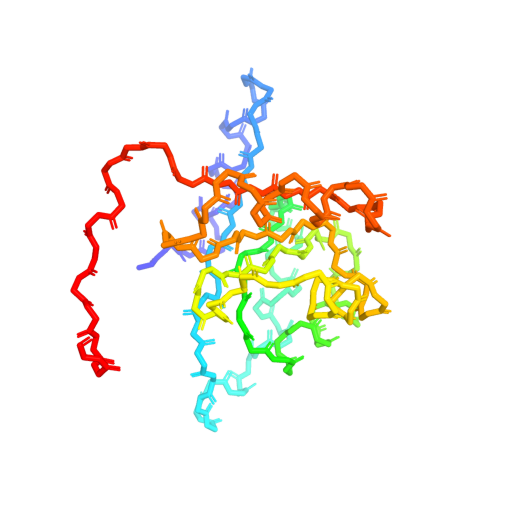.00 56.66 128 CYS A N 1
ATOM 1011 C CA . CYS A 1 128 ? 18.285 2.734 3.349 1.00 56.66 128 CYS A CA 1
ATOM 1012 C C . CYS A 1 128 ? 19.311 1.678 2.937 1.00 56.66 128 CYS A C 1
ATOM 1014 O O . CYS A 1 128 ? 19.418 1.349 1.757 1.00 56.66 128 CYS A O 1
ATOM 1016 N N . ILE A 1 129 ? 20.090 1.205 3.911 1.00 46.19 129 ILE A N 1
ATOM 1017 C CA . ILE A 1 129 ? 21.053 0.114 3.748 1.00 46.19 129 ILE A CA 1
ATOM 1018 C C . ILE A 1 129 ? 20.300 -1.121 3.252 1.00 46.19 129 ILE A C 1
ATOM 1020 O O . ILE A 1 129 ? 19.329 -1.554 3.873 1.00 46.19 129 ILE A O 1
ATOM 1024 N N . ALA A 1 130 ? 20.764 -1.682 2.138 1.00 46.78 130 ALA A N 1
ATOM 1025 C CA . ALA A 1 130 ? 20.335 -2.983 1.668 1.00 46.78 130 ALA A CA 1
ATOM 1026 C C . ALA A 1 130 ? 20.755 -4.036 2.701 1.00 46.78 130 ALA A C 1
ATOM 1028 O O . ALA A 1 130 ? 21.942 -4.237 2.959 1.00 46.78 130 ALA A O 1
ATOM 1029 N N . TYR A 1 131 ? 19.787 -4.712 3.318 1.00 44.09 131 TYR A N 1
ATOM 1030 C CA . TYR A 1 131 ? 20.084 -5.984 3.959 1.00 44.09 131 TYR A CA 1
ATOM 1031 C C . TYR A 1 131 ? 20.028 -7.045 2.858 1.00 44.09 131 TYR A C 1
ATOM 1033 O O . TYR A 1 131 ? 18.953 -7.536 2.528 1.00 44.09 131 TYR A O 1
ATOM 1041 N N . SER A 1 132 ? 21.209 -7.321 2.287 1.00 44.16 132 SER A N 1
ATOM 1042 C CA . SER A 1 132 ? 21.502 -8.224 1.160 1.00 44.16 132 SER A CA 1
ATOM 1043 C C . SER A 1 132 ? 21.286 -7.613 -0.239 1.00 44.16 132 SER A C 1
ATOM 1045 O O . SER A 1 132 ? 20.363 -8.006 -0.948 1.00 44.16 132 SER A O 1
ATOM 1047 N N . GLY A 1 133 ? 22.123 -6.673 -0.696 1.00 41.56 133 GLY A N 1
ATOM 1048 C CA . GLY A 1 133 ? 23.395 -6.191 -0.136 1.00 41.56 133 GLY A CA 1
ATOM 1049 C C . GLY A 1 133 ? 23.938 -4.974 -0.876 1.00 41.56 133 GLY A C 1
ATOM 1050 O O . GLY A 1 133 ? 23.269 -4.516 -1.827 1.00 41.56 133 GLY A O 1
#